Protein AF-A0A6P0IAH4-F1 (afdb_monomer_lite)

pLDDT: mean 94.8, std 4.82, range [66.75, 98.0]

Radius of gyration: 20.2 Å; chains: 1; bounding box: 47×20×51 Å

Structure (mmCIF, N/CA/C/O backbone):
data_AF-A0A6P0IAH4-F1
#
_entry.id   AF-A0A6P0IAH4-F1
#
loop_
_atom_site.group_PDB
_atom_s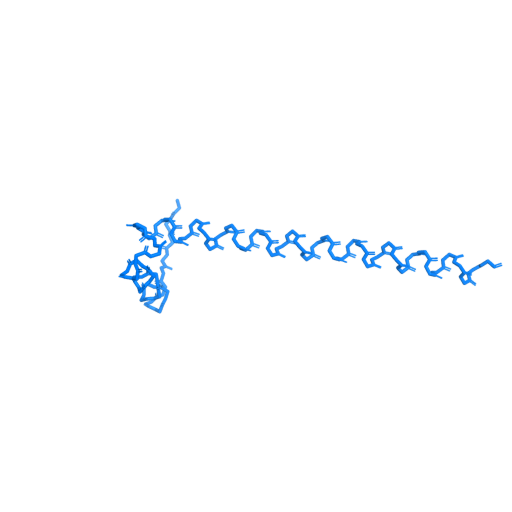ite.id
_atom_site.type_symbol
_atom_site.label_atom_id
_atom_site.label_alt_id
_atom_site.label_comp_id
_atom_site.label_asym_id
_atom_site.label_entity_id
_atom_site.label_seq_id
_atom_site.pdbx_PDB_ins_code
_atom_site.Cartn_x
_atom_site.Cartn_y
_atom_site.Cartn_z
_atom_site.occupancy
_atom_site.B_iso_or_equiv
_atom_site.auth_seq_id
_atom_site.auth_comp_id
_atom_site.auth_asym_id
_atom_site.auth_atom_id
_atom_site.pdbx_PDB_model_num
ATOM 1 N N . MET A 1 1 ? 1.705 -16.425 13.605 1.00 79.81 1 MET A N 1
ATOM 2 C CA . MET A 1 1 ? 2.544 -15.259 13.956 1.00 79.81 1 MET A CA 1
ATOM 3 C C . MET A 1 1 ? 1.627 -14.207 14.547 1.00 79.81 1 MET A C 1
ATOM 5 O O . MET A 1 1 ? 0.581 -13.980 13.955 1.00 79.81 1 MET A O 1
ATOM 9 N N . ASN A 1 2 ? 1.978 -13.610 15.687 1.00 85.50 2 ASN A N 1
ATOM 10 C CA . ASN A 1 2 ? 1.198 -12.514 16.266 1.00 85.50 2 ASN A CA 1
ATOM 11 C C . ASN A 1 2 ? 1.872 -11.191 15.914 1.00 85.50 2 ASN A C 1
ATOM 13 O O . ASN A 1 2 ? 3.077 -11.047 16.101 1.00 85.50 2 ASN A O 1
ATOM 17 N N . ILE A 1 3 ? 1.085 -10.250 15.410 1.00 87.56 3 ILE A N 1
ATOM 18 C CA . ILE A 1 3 ? 1.513 -8.889 15.097 1.00 87.56 3 ILE A CA 1
ATOM 19 C C . ILE A 1 3 ? 0.767 -7.932 16.017 1.00 87.56 3 ILE A C 1
ATOM 21 O O . ILE A 1 3 ? -0.434 -8.083 16.234 1.00 87.56 3 ILE A O 1
ATOM 25 N N . ILE A 1 4 ? 1.498 -6.979 16.586 1.00 93.31 4 ILE A N 1
ATOM 26 C CA . ILE A 1 4 ? 0.925 -5.922 17.416 1.00 93.31 4 ILE A CA 1
ATOM 27 C C . ILE A 1 4 ? 0.761 -4.704 16.519 1.00 93.31 4 ILE A C 1
ATOM 29 O O . ILE A 1 4 ? 1.733 -4.237 15.926 1.00 93.31 4 ILE A O 1
ATOM 33 N N . LEU A 1 5 ? -0.473 -4.227 16.405 1.00 93.19 5 LEU A N 1
ATOM 34 C CA . LEU A 1 5 ? -0.796 -3.034 15.639 1.00 93.19 5 LEU A CA 1
ATOM 35 C C . LEU A 1 5 ? -0.609 -1.790 16.505 1.00 93.19 5 LEU A C 1
ATOM 37 O O . LEU A 1 5 ? -0.819 -1.818 17.719 1.00 93.19 5 LEU A O 1
ATOM 41 N N . THR A 1 6 ? -0.230 -0.679 15.879 1.00 96.88 6 THR A N 1
ATOM 42 C CA . THR A 1 6 ? -0.282 0.617 16.559 1.00 96.88 6 THR A CA 1
ATOM 43 C C . THR A 1 6 ? -1.742 1.062 16.717 1.00 96.88 6 THR A C 1
ATOM 45 O O . THR A 1 6 ? -2.588 0.702 15.890 1.00 96.88 6 THR A O 1
ATOM 48 N N . PRO A 1 7 ? -2.067 1.911 17.712 1.00 97.31 7 PRO A N 1
ATOM 49 C CA . PRO A 1 7 ? -3.428 2.433 17.877 1.00 97.31 7 PRO A CA 1
ATOM 50 C C . PRO A 1 7 ? -3.975 3.127 16.618 1.00 97.31 7 PRO A C 1
ATOM 52 O O . PRO A 1 7 ? -5.172 3.098 16.330 1.00 97.31 7 PRO A O 1
ATOM 55 N N . GLU A 1 8 ? -3.094 3.746 15.833 1.00 97.56 8 GLU A N 1
ATOM 56 C CA . GLU A 1 8 ? -3.436 4.406 14.572 1.00 97.56 8 GLU A CA 1
ATOM 57 C C . GLU A 1 8 ? -3.821 3.397 13.484 1.00 97.56 8 GLU A C 1
ATOM 59 O O . GLU A 1 8 ? -4.816 3.604 12.784 1.00 97.56 8 GLU A O 1
ATOM 64 N N . GLN A 1 9 ? -3.081 2.288 13.373 1.00 96.06 9 GLN A N 1
ATOM 65 C CA . GLN A 1 9 ? -3.395 1.193 12.453 1.00 96.06 9 GLN A CA 1
ATOM 66 C C . GLN A 1 9 ? -4.734 0.544 12.812 1.00 96.06 9 GLN A C 1
ATOM 68 O O . GLN A 1 9 ? -5.571 0.338 11.933 1.00 96.06 9 GLN A O 1
ATOM 73 N N . GLU A 1 10 ? -4.985 0.291 14.098 1.00 95.38 10 GLU A N 1
ATOM 74 C CA . GLU A 1 10 ? -6.266 -0.250 14.563 1.00 95.38 10 GLU A CA 1
ATOM 75 C C . GLU A 1 10 ? -7.429 0.684 14.221 1.00 95.38 10 GLU A C 1
ATOM 77 O O . GLU A 1 10 ? -8.425 0.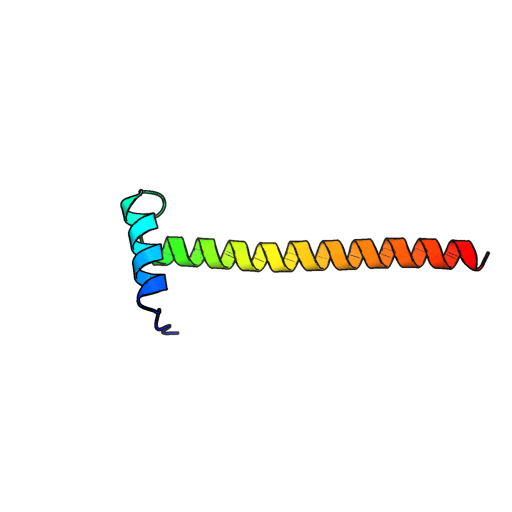252 13.636 1.00 95.38 10 GLU A O 1
ATOM 82 N N . LYS A 1 11 ? -7.286 1.984 14.512 1.00 96.81 11 LYS A N 1
ATOM 83 C CA . LYS A 1 11 ? -8.305 2.994 14.197 1.00 96.81 11 LYS A CA 1
ATOM 84 C C . LYS A 1 11 ? -8.570 3.078 12.696 1.00 96.81 11 LYS A C 1
ATOM 86 O O . LYS A 1 11 ? -9.724 3.187 12.274 1.00 96.81 11 LYS A O 1
ATOM 91 N N . PHE A 1 12 ? -7.519 3.015 11.881 1.00 96.31 12 PHE A N 1
ATOM 92 C CA . PHE A 1 12 ? -7.655 2.991 10.431 1.00 96.31 12 PHE A CA 1
ATOM 93 C C . PHE A 1 12 ? -8.442 1.761 9.966 1.00 96.31 12 PHE A C 1
ATOM 95 O O . PHE A 1 12 ? -9.442 1.928 9.261 1.00 96.31 12 PHE A O 1
ATOM 102 N N . LEU A 1 13 ? -8.053 0.556 10.394 1.00 95.38 13 LEU A N 1
ATOM 103 C CA . LEU A 1 13 ? -8.703 -0.698 10.000 1.00 95.38 13 LEU A CA 1
ATOM 104 C C . LEU A 1 13 ? -10.167 -0.740 10.454 1.00 95.38 13 LEU A C 1
ATOM 106 O O . LEU A 1 13 ? -11.046 -1.031 9.641 1.00 95.38 13 LEU A O 1
ATOM 110 N N . GLN A 1 14 ? -10.454 -0.342 11.697 1.00 95.44 14 GLN A N 1
ATOM 111 C CA . GLN A 1 14 ? -11.829 -0.208 12.186 1.00 95.44 14 GLN A CA 1
ATOM 112 C C . GLN A 1 14 ? -12.640 0.763 11.326 1.00 95.44 14 GLN A C 1
ATOM 114 O O . GLN A 1 14 ? -13.763 0.446 10.945 1.00 95.44 14 GLN A O 1
ATOM 119 N N . SER A 1 15 ? -12.072 1.910 10.932 1.00 96.69 15 SER A N 1
ATOM 120 C CA . SER A 1 15 ? -12.782 2.861 10.069 1.00 96.69 15 SER A CA 1
ATOM 121 C C . SER A 1 15 ? -13.158 2.268 8.706 1.00 96.69 15 SER A C 1
ATOM 123 O O . SER A 1 15 ? -14.203 2.620 8.162 1.00 96.69 15 SER A O 1
ATOM 125 N N . GLN A 1 16 ? -12.335 1.377 8.140 1.00 96.12 16 GLN A N 1
ATOM 126 C CA . GLN A 1 16 ? -12.641 0.729 6.862 1.00 96.12 16 GLN A CA 1
ATOM 127 C C . GLN A 1 16 ? -13.762 -0.308 7.015 1.00 96.12 16 GLN A C 1
ATOM 129 O O . GLN A 1 16 ? -14.615 -0.412 6.133 1.00 96.12 16 GLN A O 1
ATOM 134 N N . ILE A 1 17 ? -13.799 -1.016 8.146 1.00 96.25 17 ILE A N 1
ATOM 135 C CA . ILE A 1 17 ? -14.869 -1.967 8.475 1.00 96.25 17 ILE A CA 1
ATOM 136 C C . ILE A 1 17 ? -16.187 -1.227 8.709 1.00 96.25 17 ILE A C 1
ATOM 138 O O . ILE A 1 17 ? -17.199 -1.578 8.113 1.00 96.25 17 ILE A O 1
ATOM 142 N N . THR A 1 18 ? -16.175 -0.139 9.485 1.00 95.94 18 THR A N 1
ATOM 143 C CA . THR A 1 18 ? -17.368 0.693 9.723 1.00 95.94 18 THR A CA 1
ATOM 144 C C . THR A 1 18 ? -17.928 1.283 8.427 1.00 95.94 18 THR A C 1
ATOM 146 O O . THR A 1 18 ? -19.136 1.436 8.284 1.00 95.94 18 THR A O 1
ATOM 149 N N . LYS A 1 19 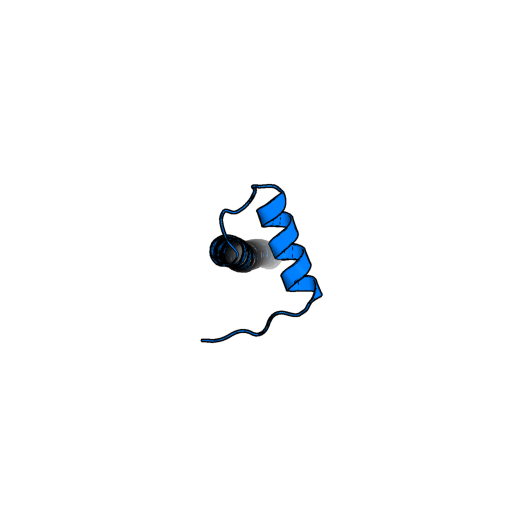? -17.065 1.578 7.447 1.00 96.31 19 LYS A N 1
ATOM 150 C CA . LYS A 1 19 ? -17.470 2.018 6.100 1.00 96.31 19 LYS A CA 1
ATOM 151 C C . LYS A 1 19 ? -18.035 0.887 5.227 1.00 96.31 19 LYS A C 1
ATOM 153 O O . LYS A 1 19 ? -18.381 1.144 4.079 1.00 96.31 19 LYS A O 1
ATOM 158 N N . GLY A 1 20 ? -18.068 -0.348 5.723 1.00 94.94 20 GLY A N 1
ATOM 159 C CA . GLY A 1 20 ? -18.515 -1.528 4.985 1.00 94.94 20 GLY A CA 1
ATOM 160 C C . GLY A 1 20 ? -17.556 -1.977 3.881 1.00 94.94 20 GLY A C 1
ATOM 161 O O . GLY A 1 20 ? -17.943 -2.779 3.039 1.00 94.94 20 GLY A O 1
ATOM 162 N N . ARG A 1 21 ? -16.313 -1.469 3.849 1.00 94.19 21 ARG A N 1
ATOM 163 C CA . ARG A 1 21 ? -15.326 -1.851 2.821 1.00 94.19 21 ARG A CA 1
ATOM 164 C C . ARG A 1 21 ? -14.753 -3.243 3.057 1.00 94.19 21 ARG A C 1
ATOM 166 O O . ARG A 1 21 ? -14.393 -3.918 2.099 1.00 94.19 21 ARG A O 1
ATOM 173 N N . TYR A 1 22 ? -14.676 -3.654 4.320 1.00 96.75 22 TYR A N 1
ATOM 174 C CA . TYR A 1 22 ? -14.209 -4.973 4.726 1.00 96.75 22 TYR A CA 1
ATOM 175 C C . TYR A 1 22 ? -15.111 -5.532 5.823 1.00 96.75 22 TYR A C 1
ATOM 177 O O . TYR A 1 22 ? -15.646 -4.793 6.645 1.00 96.75 22 TYR A O 1
ATOM 185 N N . THR A 1 23 ? -15.249 -6.851 5.842 1.00 94.81 23 THR A N 1
ATOM 186 C CA . THR A 1 23 ? -16.105 -7.602 6.769 1.00 94.81 23 THR A CA 1
ATOM 187 C C . THR A 1 23 ? -15.416 -7.821 8.117 1.00 94.81 23 THR A C 1
ATOM 189 O O . THR A 1 23 ? -16.075 -7.981 9.139 1.00 94.81 23 THR A O 1
ATOM 192 N N . ASN A 1 24 ? -14.080 -7.846 8.134 1.00 94.44 24 ASN A N 1
ATOM 193 C CA . ASN A 1 24 ? -13.275 -8.008 9.340 1.00 94.44 24 ASN A CA 1
ATOM 194 C C . ASN A 1 24 ? -11.850 -7.457 9.142 1.00 94.44 24 ASN A C 1
ATOM 196 O O . ASN A 1 24 ? -11.453 -7.092 8.033 1.00 94.44 24 ASN A O 1
ATOM 200 N N . ILE A 1 25 ? -11.088 -7.409 10.239 1.00 92.00 25 ILE A N 1
ATOM 201 C CA . ILE A 1 25 ? -9.708 -6.901 10.265 1.00 92.00 25 ILE A CA 1
ATOM 202 C C . ILE A 1 25 ? -8.797 -7.736 9.361 1.00 92.00 25 ILE A C 1
ATOM 204 O O . ILE A 1 25 ? -7.990 -7.167 8.631 1.00 92.00 25 ILE A O 1
ATOM 208 N N . GLN A 1 26 ? -8.955 -9.063 9.359 1.00 93.06 26 GLN A N 1
ATOM 209 C CA . GLN A 1 26 ? -8.108 -9.952 8.566 1.00 93.06 26 GLN A CA 1
ATOM 210 C C . GLN A 1 26 ? -8.244 -9.670 7.066 1.00 93.06 26 GLN A C 1
ATOM 212 O O . GLN A 1 26 ? -7.241 -9.515 6.385 1.00 93.06 26 GLN A O 1
ATOM 217 N N . GLN A 1 27 ? -9.467 -9.487 6.568 1.00 95.75 27 GLN A N 1
ATOM 218 C CA . GLN A 1 27 ? -9.714 -9.151 5.166 1.00 95.75 27 GLN A CA 1
ATOM 219 C C . GLN A 1 27 ? -9.064 -7.817 4.772 1.00 95.75 27 GLN A C 1
ATOM 221 O O . GLN A 1 27 ? -8.541 -7.682 3.666 1.00 95.75 27 GLN A O 1
ATOM 226 N N . ALA A 1 28 ? -9.090 -6.830 5.670 1.00 95.06 28 ALA A N 1
ATOM 227 C CA . ALA A 1 28 ? -8.447 -5.542 5.439 1.00 95.06 28 ALA A CA 1
ATOM 228 C C . ALA A 1 28 ? -6.911 -5.664 5.407 1.00 95.06 28 ALA A C 1
ATOM 230 O O . ALA A 1 28 ? -6.266 -5.034 4.569 1.00 95.06 28 ALA A O 1
ATOM 231 N N . ILE A 1 29 ? -6.332 -6.497 6.280 1.00 94.62 29 ILE A N 1
ATOM 232 C CA . ILE A 1 29 ? -4.893 -6.796 6.293 1.00 94.62 29 ILE A CA 1
ATOM 233 C C . ILE A 1 29 ? -4.488 -7.543 5.019 1.00 94.62 29 ILE A C 1
ATOM 235 O O . ILE A 1 29 ? -3.526 -7.147 4.368 1.00 94.62 29 ILE A O 1
ATOM 239 N N . ASP A 1 30 ? -5.242 -8.564 4.612 1.00 95.56 30 ASP A N 1
ATOM 240 C CA . ASP A 1 30 ? -4.959 -9.334 3.398 1.00 95.56 30 ASP A CA 1
ATOM 241 C C . ASP A 1 30 ? -4.980 -8.434 2.153 1.00 95.56 30 ASP A C 1
ATOM 243 O O . ASP A 1 30 ? -4.135 -8.559 1.267 1.00 95.56 30 ASP A O 1
ATOM 247 N N . ALA A 1 31 ? -5.924 -7.490 2.089 1.00 96.25 31 ALA A N 1
ATOM 248 C CA . ALA A 1 31 ? -5.981 -6.502 1.015 1.00 96.25 31 ALA A CA 1
ATOM 249 C C . ALA A 1 31 ? -4.764 -5.562 1.024 1.00 96.25 31 ALA A C 1
ATOM 251 O O . ALA A 1 31 ? -4.211 -5.271 -0.037 1.00 96.25 31 ALA A O 1
ATOM 252 N N . ALA A 1 32 ? -4.323 -5.114 2.203 1.00 95.06 32 ALA A N 1
ATOM 253 C CA . ALA A 1 32 ? -3.133 -4.277 2.338 1.00 95.06 32 ALA A CA 1
ATOM 254 C C . ALA A 1 32 ? -1.854 -5.015 1.907 1.00 95.06 32 ALA A C 1
ATOM 256 O O . ALA A 1 32 ? -1.029 -4.439 1.202 1.00 95.06 32 ALA A O 1
ATOM 257 N N . LEU A 1 33 ? -1.711 -6.294 2.269 1.00 96.00 33 LEU A N 1
ATOM 258 C CA . L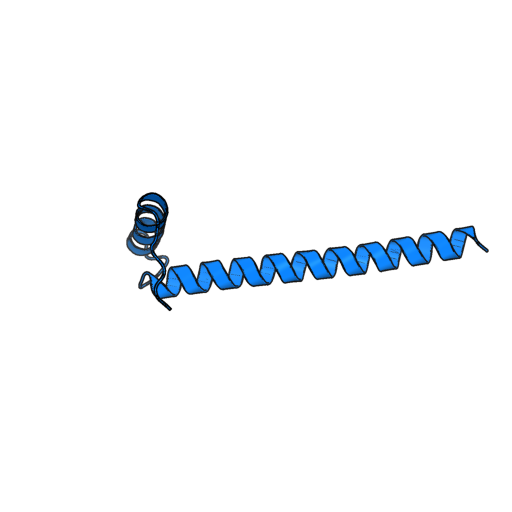EU A 1 33 ? -0.559 -7.109 1.872 1.00 96.00 33 LEU A CA 1
ATOM 259 C C . LEU A 1 33 ? -0.539 -7.385 0.366 1.00 96.00 33 LEU A C 1
ATOM 261 O O . LEU A 1 33 ? 0.513 -7.271 -0.251 1.00 96.00 33 LEU A O 1
ATOM 265 N N . LYS A 1 34 ? -1.695 -7.660 -0.250 1.00 97.25 34 LYS A N 1
ATOM 266 C CA . LYS A 1 34 ? -1.790 -7.796 -1.715 1.00 97.25 34 LYS A CA 1
ATOM 267 C C . LYS A 1 34 ? -1.407 -6.514 -2.445 1.00 97.25 34 LYS A C 1
ATOM 269 O O . LYS A 1 34 ? -0.798 -6.572 -3.507 1.00 97.25 34 LYS A O 1
ATOM 274 N N . LEU A 1 35 ? -1.780 -5.357 -1.897 1.00 97.25 35 LEU A N 1
ATOM 275 C CA . LEU A 1 35 ? -1.384 -4.071 -2.465 1.00 97.25 35 LEU A CA 1
ATOM 276 C C . LEU A 1 35 ? 0.135 -3.875 -2.384 1.00 97.25 35 LEU A C 1
ATOM 278 O O . LEU A 1 35 ? 0.728 -3.411 -3.352 1.00 97.25 35 LEU A O 1
ATOM 282 N N . LEU A 1 36 ? 0.746 -4.252 -1.257 1.00 97.06 36 LEU A N 1
ATOM 283 C CA . LEU A 1 36 ? 2.195 -4.193 -1.076 1.00 97.06 36 LEU A CA 1
ATOM 284 C C . LEU A 1 36 ? 2.923 -5.111 -2.067 1.00 97.06 36 LEU A C 1
ATOM 286 O O . LEU A 1 36 ? 3.821 -4.653 -2.763 1.00 97.06 36 LEU A O 1
ATOM 290 N N . GLU A 1 37 ? 2.491 -6.368 -2.184 1.00 97.19 37 GLU A N 1
ATOM 291 C CA . GLU A 1 37 ? 3.065 -7.330 -3.134 1.00 97.19 37 GLU A CA 1
ATOM 292 C C . GLU A 1 37 ? 2.956 -6.823 -4.576 1.00 97.19 37 GLU A C 1
ATOM 294 O O . GLU A 1 37 ? 3.928 -6.858 -5.329 1.00 97.19 37 GLU A O 1
ATOM 299 N N . LYS A 1 38 ? 1.792 -6.281 -4.952 1.00 97.62 38 LYS A N 1
ATOM 300 C CA . LYS A 1 38 ? 1.608 -5.682 -6.274 1.00 97.62 38 LYS A CA 1
ATOM 301 C C . LYS A 1 38 ? 2.564 -4.511 -6.506 1.00 97.62 38 LYS A C 1
ATOM 303 O O . LYS A 1 38 ? 3.150 -4.413 -7.574 1.00 97.62 38 LYS A O 1
ATOM 308 N N . GLN A 1 39 ? 2.733 -3.632 -5.523 1.00 97.31 39 GLN A N 1
ATOM 309 C CA . GLN A 1 39 ? 3.642 -2.495 -5.647 1.00 97.31 39 GLN A CA 1
ATOM 310 C C . GLN A 1 39 ? 5.095 -2.946 -5.869 1.00 97.31 39 GLN A C 1
ATOM 312 O O . GLN A 1 39 ? 5.812 -2.327 -6.653 1.00 97.31 39 GLN A O 1
ATOM 317 N N . GLU A 1 40 ? 5.529 -4.014 -5.197 1.00 96.62 40 GLU A N 1
ATOM 318 C CA . GLU A 1 40 ? 6.861 -4.594 -5.399 1.00 96.62 40 GLU A CA 1
ATOM 319 C C . GLU A 1 40 ? 7.015 -5.196 -6.802 1.00 96.62 40 GLU A C 1
ATOM 321 O O . GLU A 1 40 ? 8.037 -4.973 -7.453 1.00 96.62 40 GLU A O 1
ATOM 326 N N . GLN A 1 41 ? 5.992 -5.903 -7.290 1.00 97.06 41 GLN A N 1
ATOM 327 C CA . GLN A 1 41 ? 5.970 -6.459 -8.647 1.00 97.06 41 GLN A CA 1
ATOM 328 C C . GLN A 1 41 ? 6.016 -5.359 -9.712 1.00 97.06 41 GLN A C 1
ATOM 330 O O . GLN A 1 41 ? 6.890 -5.392 -10.576 1.00 97.06 41 GLN A O 1
ATOM 335 N N . ASP A 1 42 ? 5.138 -4.358 -9.604 1.00 97.25 42 ASP A N 1
ATOM 336 C CA . ASP A 1 42 ? 5.057 -3.230 -10.537 1.00 97.25 42 ASP A CA 1
ATOM 337 C C . ASP A 1 42 ? 6.399 -2.460 -10.579 1.00 97.25 42 ASP A C 1
ATOM 339 O O . ASP A 1 42 ? 6.864 -2.044 -11.642 1.00 97.25 42 ASP A O 1
ATOM 343 N N . TYR A 1 43 ? 7.067 -2.293 -9.429 1.00 97.00 43 TYR A N 1
ATOM 344 C CA . TYR A 1 43 ? 8.388 -1.658 -9.362 1.00 97.00 43 TYR A CA 1
ATOM 345 C C . TYR A 1 43 ? 9.474 -2.487 -10.056 1.00 97.00 43 TYR A C 1
ATOM 347 O O . TYR A 1 43 ? 10.312 -1.933 -10.773 1.00 97.00 43 TYR A O 1
ATOM 355 N N . GLN A 1 44 ? 9.475 -3.803 -9.841 1.00 97.19 44 GLN A N 1
ATOM 356 C CA . GLN A 1 44 ? 10.452 -4.699 -10.451 1.00 97.19 44 GLN A CA 1
ATOM 357 C C . GLN A 1 44 ? 10.287 -4.752 -11.975 1.00 97.19 44 GLN A C 1
ATOM 359 O O . GLN A 1 44 ? 11.280 -4.667 -12.695 1.00 97.19 44 GLN A O 1
ATOM 364 N N . GLU A 1 45 ? 9.047 -4.817 -12.461 1.00 97.69 45 GLU A N 1
ATOM 365 C CA . GLU A 1 45 ? 8.735 -4.771 -13.892 1.00 97.69 45 GLU A CA 1
ATOM 366 C C . GLU A 1 45 ? 9.237 -3.467 -14.519 1.00 97.69 45 GLU A C 1
ATOM 368 O O . GLU A 1 45 ? 10.019 -3.497 -15.470 1.00 97.69 45 GLU A O 1
ATOM 373 N N . TRP A 1 46 ? 8.901 -2.323 -13.916 1.00 98.00 46 TRP A N 1
ATOM 374 C CA . TRP A 1 46 ? 9.384 -1.021 -14.374 1.00 98.00 46 TRP A CA 1
ATOM 375 C C . TRP A 1 46 ? 10.919 -0.943 -14.426 1.00 98.00 46 TRP A C 1
ATOM 377 O O . TRP A 1 46 ? 11.498 -0.396 -15.373 1.00 98.00 46 TRP A O 1
ATOM 387 N N . LEU A 1 47 ? 11.599 -1.489 -13.416 1.00 98.00 47 LEU A N 1
ATOM 388 C CA . LEU A 1 47 ? 13.058 -1.501 -13.344 1.00 98.00 47 LEU A CA 1
ATOM 389 C C . LEU A 1 47 ? 13.670 -2.319 -14.488 1.00 98.00 47 LEU A C 1
ATOM 391 O O . LEU A 1 47 ? 14.647 -1.884 -15.106 1.00 98.00 47 LEU A O 1
ATOM 395 N N . ASP A 1 48 ? 13.110 -3.492 -14.765 1.00 97.81 48 ASP A N 1
ATOM 396 C CA . ASP A 1 48 ? 13.608 -4.397 -15.798 1.00 97.81 48 ASP A CA 1
ATOM 397 C C . ASP A 1 48 ? 13.341 -3.848 -17.204 1.00 97.81 48 ASP A C 1
ATOM 399 O O . ASP A 1 48 ? 14.249 -3.852 -18.043 1.00 97.81 48 ASP A O 1
ATOM 403 N N . GLU A 1 49 ? 12.163 -3.267 -17.439 1.00 97.69 49 GLU A N 1
ATOM 404 C CA . GLU A 1 49 ? 11.853 -2.546 -18.677 1.00 97.69 49 GLU A CA 1
ATOM 405 C C . GLU A 1 49 ? 1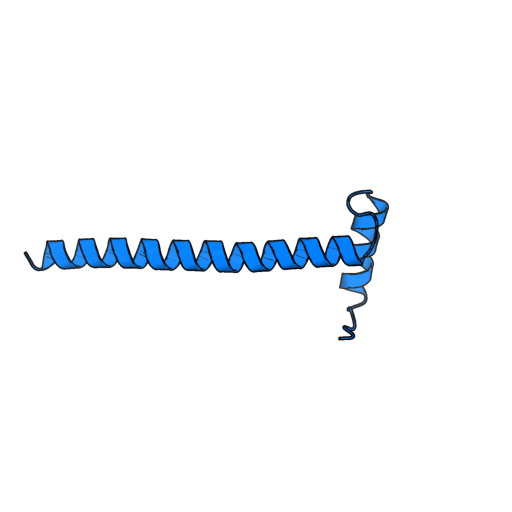2.824 -1.385 -18.912 1.00 97.69 49 GLU A C 1
ATOM 407 O O . GLU A 1 49 ? 13.399 -1.246 -19.995 1.00 97.69 49 GLU A O 1
ATOM 412 N N . THR A 1 50 ? 13.063 -0.574 -17.879 1.00 97.31 50 THR A N 1
ATOM 413 C CA . THR A 1 50 ? 13.978 0.570 -17.960 1.00 97.31 50 THR A CA 1
ATOM 414 C C . THR A 1 50 ? 15.399 0.109 -18.283 1.00 97.31 50 THR A C 1
ATOM 416 O O . THR A 1 50 ? 16.059 0.676 -19.155 1.00 97.31 50 THR A O 1
ATOM 419 N N . ARG A 1 51 ? 15.880 -0.959 -17.634 1.00 97.19 51 ARG A N 1
ATOM 420 C CA . ARG A 1 51 ? 17.199 -1.549 -17.922 1.00 97.19 51 ARG A CA 1
ATOM 421 C C . ARG A 1 51 ? 17.299 -2.063 -19.353 1.00 97.19 51 ARG A C 1
ATOM 423 O O . ARG A 1 51 ? 18.328 -1.845 -19.994 1.00 97.19 51 ARG A O 1
ATOM 430 N N . ALA A 1 52 ? 16.255 -2.717 -19.859 1.00 97.25 52 ALA A N 1
ATOM 431 C CA . ALA A 1 52 ? 16.219 -3.198 -21.235 1.00 97.25 52 ALA A CA 1
ATOM 432 C C . ALA A 1 52 ? 16.307 -2.036 -22.237 1.00 97.25 52 ALA A C 1
ATOM 434 O O . ALA A 1 52 ? 17.117 -2.088 -23.162 1.00 97.25 52 ALA A O 1
ATOM 435 N N . GLN A 1 53 ? 15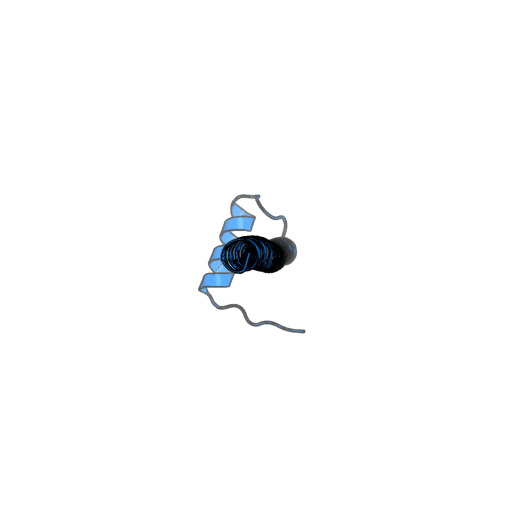.549 -0.957 -22.018 1.00 96.75 53 GLN A N 1
ATOM 436 C CA . GLN A 1 53 ? 15.589 0.237 -22.869 1.00 96.75 53 GLN A CA 1
ATOM 437 C C . GLN A 1 53 ? 16.963 0.917 -22.851 1.00 96.75 53 GLN A C 1
ATOM 439 O O . GLN A 1 53 ? 17.496 1.257 -23.908 1.00 96.75 53 GLN A O 1
ATOM 444 N N . VAL A 1 54 ? 17.571 1.068 -21.669 1.00 96.88 54 VAL A N 1
ATOM 445 C CA . VAL A 1 54 ? 18.924 1.632 -21.534 1.00 96.88 54 VAL A CA 1
ATOM 446 C C . VAL A 1 54 ? 19.945 0.775 -22.277 1.00 96.88 54 VAL A C 1
ATOM 448 O O . VAL A 1 54 ? 20.771 1.319 -23.005 1.00 96.88 54 VAL A O 1
ATOM 451 N N . LYS A 1 55 ? 19.873 -0.556 -22.148 1.00 96.38 55 LYS A N 1
ATOM 452 C CA . LYS A 1 55 ? 20.772 -1.473 -22.858 1.00 96.38 55 LYS A CA 1
ATOM 453 C C . LYS A 1 55 ? 20.675 -1.300 -24.376 1.00 96.38 55 LYS A C 1
ATOM 455 O O . LYS A 1 55 ? 21.705 -1.161 -25.025 1.00 96.38 55 LYS A O 1
ATOM 460 N N . VAL A 1 56 ? 19.459 -1.240 -24.921 1.00 96.06 56 VAL A N 1
ATOM 461 C CA . VAL A 1 56 ? 19.241 -0.993 -26.358 1.00 96.06 56 VAL A CA 1
ATOM 462 C C . VAL A 1 56 ? 19.836 0.352 -26.781 1.00 96.06 56 VAL A C 1
ATOM 464 O O . VAL A 1 56 ? 20.492 0.432 -27.817 1.00 96.06 56 VAL A O 1
ATOM 467 N N . GLY A 1 57 ? 19.645 1.406 -25.982 1.00 95.19 57 GLY A N 1
ATOM 468 C CA . GLY A 1 57 ? 20.226 2.722 -26.258 1.00 95.19 57 GLY A CA 1
ATOM 469 C C . GLY A 1 57 ? 21.758 2.711 -26.275 1.00 95.19 57 GLY A C 1
ATOM 470 O O . GLY A 1 57 ? 22.362 3.320 -27.152 1.00 95.19 57 GLY A O 1
ATOM 471 N N . LEU A 1 58 ? 22.390 1.985 -25.350 1.00 94.75 58 LEU A N 1
ATOM 472 C CA . LEU A 1 58 ? 23.846 1.819 -25.313 1.00 94.75 58 LEU A CA 1
ATOM 473 C C . LEU A 1 58 ? 24.369 1.050 -26.534 1.00 94.75 58 LEU A C 1
ATOM 475 O O . LEU A 1 58 ? 25.300 1.515 -27.185 1.00 94.75 58 LEU A O 1
ATOM 479 N N . GLU A 1 59 ? 23.732 -0.066 -26.896 1.00 94.19 59 GLU A N 1
ATOM 480 C CA . GLU A 1 59 ? 24.102 -0.864 -28.077 1.00 94.19 59 GLU A CA 1
ATOM 481 C C . GLU A 1 59 ? 23.997 -0.061 -29.386 1.00 94.19 59 GLU A C 1
ATOM 483 O O . GLU A 1 59 ? 24.745 -0.307 -30.330 1.00 94.19 59 GLU A O 1
ATOM 488 N N . GLN A 1 60 ? 23.081 0.911 -29.458 1.00 93.62 60 GLN A N 1
ATOM 489 C CA . GLN A 1 60 ? 22.960 1.812 -30.608 1.00 93.62 60 GLN A CA 1
ATOM 490 C C . GLN A 1 60 ? 24.074 2.862 -30.677 1.00 93.62 60 GLN A C 1
ATOM 492 O O . GLN A 1 60 ? 24.413 3.286 -31.776 1.00 93.62 60 GLN A O 1
ATOM 497 N N . LEU A 1 61 ? 24.626 3.291 -29.538 1.00 91.00 61 LEU A N 1
ATOM 498 C CA . LEU A 1 61 ? 25.723 4.266 -29.484 1.00 91.00 61 LEU A CA 1
ATOM 499 C C . LEU A 1 61 ? 27.087 3.639 -29.797 1.00 91.00 61 LEU A C 1
ATOM 501 O O . LEU A 1 61 ? 27.986 4.336 -30.258 1.00 91.00 61 LEU A O 1
ATOM 505 N N . GLU A 1 62 ? 27.249 2.343 -29.527 1.00 85.00 62 GLU A N 1
ATOM 506 C CA . GLU A 1 62 ? 28.474 1.588 -29.827 1.00 85.00 62 GLU A CA 1
ATOM 507 C C . GLU A 1 62 ? 28.589 1.163 -31.303 1.00 85.00 62 GLU A C 1
ATOM 509 O O . GLU A 1 62 ? 29.621 0.620 -31.705 1.00 85.00 62 GLU A O 1
ATOM 514 N N . ARG A 1 63 ? 27.543 1.390 -32.107 1.00 66.75 63 ARG A N 1
ATOM 515 C CA . ARG A 1 63 ? 27.438 0.972 -33.510 1.00 66.75 63 ARG A CA 1
ATOM 516 C C . ARG A 1 63 ? 27.698 2.118 -34.481 1.00 66.75 63 ARG A C 1
ATOM 518 O O . ARG A 1 63 ? 28.306 1.830 -35.536 1.00 66.75 63 ARG A O 1
#

Sequence (63 aa):
MNIILTPEQEKFLQSQITKGRYTNIQQAIDAALKLLEKQEQDYQEWLDETRAQVKVGLEQLER

Secondary structure (DSSP, 8-state):
---PPPHHHHHHHHHHHHTTS-SSHHHHHHHHHHHHHHHHHHHHHHHHHHHHHHHHHHHHH--

Foldseek 3Di:
DDDDDDPVLVVVLVVCVVVVVDVDSVRVVVVVVVVVVVVVVVVVVVVVVVVVVVVVVVVVVVD